Protein AF-A0A9E3KBK1-F1 (afdb_monomer)

Solvent-accessible surface area (backbone atoms only — not comparable to full-atom values): 5794 Å² total; per-residue (Å²): 117,67,64,67,69,58,60,54,53,60,60,51,52,49,56,61,53,72,74,44,59,82,89,45,50,69,57,52,52,52,52,49,51,50,45,49,47,50,54,47,62,51,45,44,60,51,52,39,50,54,44,10,59,74,52,78,64,39,54,68,62,20,58,55,53,55,57,70,51,47,63,56,51,52,52,52,50,52,53,46,68,74,38,44,69,59,55,52,57,48,45,58,55,50,39,54,76,68,69,51,90,126

pLDDT: mean 82.08, std 7.92, range [48.94, 93.06]

Secondary structure (DSSP, 8-state):
-HHHHHHSHHHHHHHHHHTS-GGGHHHHHHHHHHHIIIIIIIIHHHHHHHHHHHTTT-HHHHHHHGGGHHHHHHHHHHHHHHHHHHHHHHHHHHHHHTT---

Radius of gyration: 18.32 Å; Cα contacts (8 Å, |Δi|>4): 37; chains: 1; bounding box: 42×25×48 Å

Sequence (102 aa):
YSLVLTMWMPPLYAVLYDQVLPRMRGITSSIYLFAMTIIGLGIGPYAVGLVSDATHGDLATAILSVNWVAPAIVAMLVILALRVDRDQASLLDRTRAAGEKV

Structure (mmCIF, N/CA/C/O backbone):
data_AF-A0A9E3KBK1-F1
#
_entry.id   AF-A0A9E3KBK1-F1
#
loop_
_atom_site.group_PDB
_atom_site.id
_atom_site.type_symbol
_atom_site.label_atom_id
_atom_site.label_alt_id
_atom_site.label_comp_id
_atom_site.label_asym_id
_atom_site.label_entity_id
_atom_site.label_seq_id
_atom_site.pdbx_PDB_ins_code
_atom_site.Cartn_x
_atom_site.Cartn_y
_atom_site.Cartn_z
_atom_site.occupancy
_atom_site.B_iso_or_equiv
_atom_site.auth_seq_id
_atom_site.auth_comp_id
_atom_site.auth_asym_id
_atom_site.auth_atom_id
_atom_site.pdbx_PDB_model_num
ATOM 1 N N . TYR A 1 1 ? -2.873 14.293 -16.131 1.00 48.94 1 TYR A N 1
ATOM 2 C CA . TYR A 1 1 ? -1.945 13.475 -15.324 1.00 48.94 1 TYR A CA 1
ATOM 3 C C . TYR A 1 1 ? -2.060 13.774 -13.825 1.00 48.94 1 TYR A C 1
ATOM 5 O O . TYR A 1 1 ? -2.201 12.829 -13.063 1.00 48.94 1 TYR A O 1
ATOM 13 N N . SER A 1 2 ? -2.101 15.042 -13.380 1.00 63.91 2 SER A N 1
ATOM 14 C CA . SER A 1 2 ? -2.189 15.366 -11.938 1.00 63.91 2 SER A CA 1
ATOM 15 C C . SER A 1 2 ? -3.497 14.929 -11.265 1.00 63.91 2 SER A C 1
ATOM 17 O O . SER A 1 2 ? -3.444 14.366 -10.181 1.00 63.91 2 SER A O 1
ATOM 19 N N . LEU A 1 3 ? -4.655 15.102 -11.916 1.00 68.06 3 LEU A N 1
ATOM 20 C CA . LEU A 1 3 ? -5.951 14.780 -11.300 1.00 68.06 3 LEU A CA 1
ATOM 21 C C . LEU A 1 3 ? -6.058 13.315 -10.870 1.00 68.06 3 LEU A C 1
ATOM 23 O O . LEU A 1 3 ? -6.434 13.058 -9.737 1.00 68.06 3 LEU A O 1
ATOM 27 N N . VAL A 1 4 ? -5.657 12.366 -11.722 1.00 70.81 4 VAL A N 1
ATOM 28 C CA . VAL A 1 4 ? -5.717 10.927 -11.407 1.00 70.81 4 VAL A CA 1
ATOM 29 C C . VAL A 1 4 ? -4.830 10.584 -10.208 1.00 70.81 4 VAL A C 1
ATOM 31 O O . VAL A 1 4 ? -5.286 9.887 -9.308 1.00 70.81 4 VAL A O 1
ATOM 34 N N . LEU A 1 5 ? -3.607 11.129 -10.148 1.00 65.38 5 LEU A N 1
ATOM 35 C CA . LEU A 1 5 ? -2.661 10.921 -9.042 1.00 65.38 5 LEU A CA 1
ATOM 36 C C . LEU A 1 5 ? -3.090 11.594 -7.732 1.00 65.38 5 LEU A C 1
ATOM 38 O O . LEU A 1 5 ? -2.684 11.154 -6.661 1.00 65.38 5 LEU A O 1
ATOM 42 N N . THR A 1 6 ? -3.911 12.639 -7.789 1.00 75.00 6 THR A N 1
ATOM 43 C CA . THR A 1 6 ? -4.437 13.294 -6.585 1.00 75.00 6 THR A CA 1
ATOM 44 C C . THR A 1 6 ? -5.773 12.692 -6.139 1.00 75.00 6 THR A C 1
ATOM 46 O O . THR A 1 6 ? -6.056 12.689 -4.947 1.00 75.00 6 THR A O 1
ATOM 49 N N . MET A 1 7 ? -6.578 12.131 -7.051 1.00 82.38 7 MET A N 1
ATOM 50 C CA . MET A 1 7 ? -7.919 11.609 -6.738 1.00 82.38 7 MET A CA 1
ATOM 51 C C . MET A 1 7 ? -7.919 10.274 -5.996 1.00 82.38 7 MET A C 1
ATOM 53 O O . MET A 1 7 ? -8.867 9.995 -5.272 1.00 82.38 7 MET A O 1
ATOM 57 N N . TRP A 1 8 ? -6.895 9.437 -6.177 1.00 80.75 8 TRP A N 1
ATOM 58 C CA . TRP A 1 8 ? -6.858 8.106 -5.556 1.00 80.75 8 TRP A CA 1
ATOM 59 C C . TRP A 1 8 ? -6.377 8.127 -4.097 1.00 80.75 8 TRP A C 1
ATOM 61 O O . TRP A 1 8 ? -6.739 7.243 -3.323 1.00 80.75 8 TRP A O 1
ATOM 71 N N . MET A 1 9 ? -5.610 9.149 -3.698 1.00 81.88 9 MET A N 1
ATOM 72 C CA . MET A 1 9 ? -5.065 9.258 -2.340 1.00 81.88 9 MET A CA 1
ATOM 73 C C . MET A 1 9 ? -6.153 9.420 -1.257 1.00 81.88 9 MET A C 1
ATOM 75 O O . MET A 1 9 ? -6.087 8.703 -0.258 1.00 81.88 9 MET A O 1
ATOM 79 N N . PRO A 1 10 ? -7.168 10.303 -1.400 1.00 84.88 10 PRO A N 1
ATOM 80 C CA . PRO A 1 10 ? -8.181 10.487 -0.359 1.00 84.88 10 PRO A CA 1
ATOM 81 C C . PRO A 1 10 ? -9.041 9.240 -0.089 1.00 84.88 10 PRO A C 1
ATOM 83 O O . PRO A 1 10 ? -9.165 8.875 1.081 1.00 84.88 10 PRO A O 1
ATOM 86 N N . PRO A 1 11 ? -9.590 8.538 -1.106 1.00 85.75 11 PRO A N 1
ATOM 87 C CA . PRO A 1 11 ? -10.329 7.295 -0.882 1.00 85.75 11 PRO A CA 1
ATOM 88 C C . PRO A 1 11 ? -9.476 6.210 -0.221 1.00 85.75 11 PRO A C 1
ATOM 90 O O . PRO A 1 11 ? -9.959 5.506 0.662 1.00 85.75 11 PRO A O 1
ATOM 93 N N . LEU A 1 12 ? -8.197 6.105 -0.598 1.00 84.94 12 LEU A N 1
ATOM 94 C CA . LEU A 1 12 ? -7.283 5.130 -0.009 1.00 84.94 12 LEU A CA 1
ATOM 95 C C . LEU A 1 12 ? -7.088 5.367 1.491 1.00 84.94 12 LEU A C 1
ATOM 97 O O . LEU A 1 12 ? -7.206 4.431 2.280 1.00 84.94 12 LEU A O 1
ATOM 101 N N . TYR A 1 13 ? -6.847 6.615 1.901 1.00 86.81 13 TYR A N 1
ATOM 102 C CA . TYR A 1 13 ? -6.745 6.941 3.323 1.00 86.81 13 TYR A CA 1
ATOM 103 C C . TYR A 1 13 ? -8.060 6.723 4.070 1.00 86.81 13 TYR A C 1
ATOM 105 O O . TYR A 1 13 ? -8.028 6.261 5.209 1.00 86.81 13 TYR A O 1
ATOM 113 N N . ALA A 1 14 ? -9.201 7.028 3.446 1.00 87.50 14 ALA A N 1
ATOM 114 C CA . ALA A 1 14 ? -10.507 6.801 4.054 1.00 87.50 14 ALA A CA 1
ATOM 115 C C . ALA A 1 14 ? -10.713 5.314 4.381 1.00 87.50 14 ALA A C 1
ATOM 117 O O . ALA A 1 14 ? -10.963 4.987 5.536 1.00 87.50 14 ALA A O 1
ATOM 118 N N . VAL A 1 15 ? -10.502 4.418 3.411 1.00 86.81 15 VAL A N 1
ATOM 119 C CA . VAL A 1 15 ? -10.625 2.966 3.625 1.00 86.81 15 VAL A CA 1
ATOM 120 C C . VAL A 1 15 ? -9.609 2.474 4.657 1.00 86.81 15 VAL A C 1
ATOM 122 O O . VAL A 1 15 ? -9.973 1.740 5.569 1.00 86.81 15 VAL A O 1
ATOM 125 N N . LEU A 1 16 ? -8.349 2.915 4.575 1.00 87.81 16 LEU A N 1
ATOM 126 C CA . LEU A 1 16 ? -7.298 2.494 5.507 1.00 87.81 16 LEU A CA 1
ATOM 127 C C . LEU A 1 16 ? -7.650 2.811 6.970 1.00 87.81 16 LEU A C 1
ATOM 129 O O . LEU A 1 16 ? -7.408 1.989 7.852 1.00 87.81 16 LEU A O 1
ATOM 133 N N . TYR A 1 17 ? -8.205 3.999 7.231 1.00 87.69 17 TYR A N 1
ATOM 134 C CA . TYR A 1 17 ? -8.570 4.405 8.587 1.00 87.69 17 TYR A CA 1
ATOM 135 C C . TYR A 1 17 ? -9.927 3.875 9.045 1.00 87.69 17 TYR A C 1
ATOM 137 O O . TYR A 1 17 ? -10.103 3.695 10.246 1.00 87.69 17 TYR A O 1
ATOM 145 N N . ASP A 1 18 ? -10.854 3.612 8.126 1.00 86.50 18 ASP A N 1
ATOM 146 C CA . ASP A 1 18 ? -12.149 3.007 8.445 1.00 86.50 18 ASP A CA 1
ATOM 147 C C . ASP A 1 18 ? -11.995 1.558 8.932 1.00 86.50 18 ASP A C 1
ATOM 149 O O . ASP A 1 18 ? -12.747 1.112 9.788 1.00 86.50 18 ASP A O 1
ATOM 153 N N . GLN A 1 19 ? -10.957 0.846 8.468 1.00 83.25 19 GLN A N 1
ATOM 154 C CA . GLN A 1 19 ? -10.656 -0.536 8.868 1.00 83.25 19 GLN A CA 1
ATOM 155 C C . GLN A 1 19 ? -9.918 -0.682 10.217 1.00 83.25 19 GLN A C 1
ATOM 157 O O . GLN A 1 19 ? -9.560 -1.798 10.608 1.00 83.25 19 GLN A O 1
ATOM 162 N N . VAL A 1 20 ? -9.639 0.406 10.943 1.00 85.75 20 VAL A N 1
ATOM 163 C CA . VAL A 1 20 ? -8.855 0.353 12.1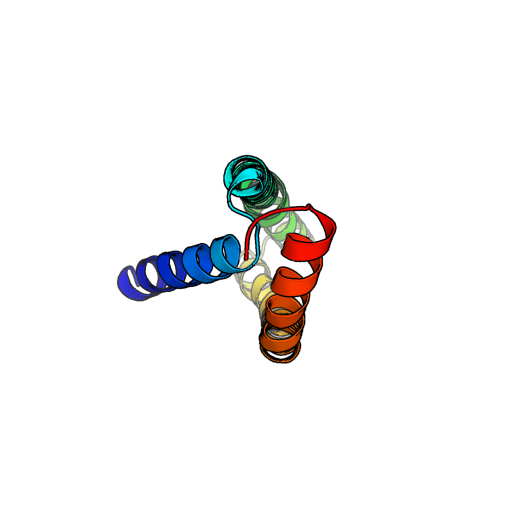90 1.00 85.75 20 VAL A CA 1
ATOM 164 C C . VAL A 1 20 ? -9.527 1.100 13.334 1.00 85.75 20 VAL A C 1
ATOM 166 O O . VAL A 1 20 ? -10.142 2.146 13.156 1.00 85.75 20 VAL A O 1
ATOM 169 N N . LEU A 1 21 ? -9.352 0.590 14.556 1.00 83.50 21 LEU A N 1
ATOM 170 C CA . LEU A 1 21 ? -9.869 1.257 15.751 1.00 83.50 21 LEU A CA 1
ATOM 171 C C . LEU A 1 21 ? -9.182 2.621 15.963 1.00 83.50 21 LEU A C 1
ATOM 173 O O . LEU A 1 21 ? -7.985 2.752 15.673 1.00 83.50 21 LEU A O 1
ATOM 177 N N . PR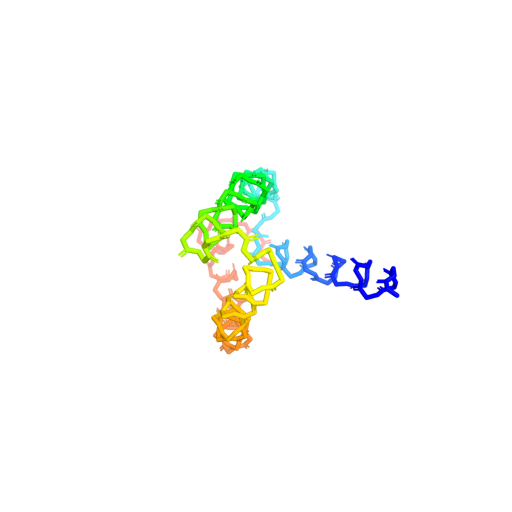O A 1 22 ? -9.870 3.622 16.552 1.00 82.69 22 PRO A N 1
ATOM 178 C CA . PRO A 1 22 ? -9.340 4.978 16.716 1.00 82.69 22 PRO A CA 1
ATOM 179 C C . PRO A 1 22 ? -7.957 5.048 17.380 1.00 82.69 22 PRO A C 1
ATOM 181 O O . PRO A 1 22 ? -7.100 5.815 16.939 1.00 82.69 22 PRO A O 1
ATOM 184 N N . ARG A 1 23 ? -7.689 4.197 18.382 1.00 83.75 23 ARG A N 1
ATOM 185 C CA . ARG A 1 23 ? -6.384 4.144 19.071 1.00 83.75 23 ARG A CA 1
ATOM 186 C C . ARG A 1 23 ? -5.231 3.607 18.214 1.00 83.75 23 ARG A C 1
ATOM 188 O O . ARG A 1 23 ? -4.074 3.851 18.532 1.00 83.75 23 ARG A O 1
ATOM 195 N N . MET A 1 24 ? -5.523 2.873 17.138 1.00 87.19 24 MET A N 1
ATOM 196 C CA . MET A 1 24 ? -4.519 2.245 16.266 1.00 87.19 24 MET A CA 1
ATOM 197 C C . MET A 1 24 ? -4.140 3.119 15.065 1.00 87.19 24 MET A C 1
ATOM 199 O O . MET A 1 24 ? -3.229 2.762 14.312 1.00 87.19 24 MET A O 1
ATOM 203 N N . ARG A 1 25 ? -4.794 4.273 14.876 1.00 89.31 25 ARG A N 1
ATOM 204 C CA . ARG A 1 25 ? -4.568 5.146 13.712 1.00 89.31 25 ARG A CA 1
ATOM 205 C C . ARG A 1 25 ? -3.114 5.618 13.596 1.00 89.31 25 ARG A C 1
ATOM 207 O O . ARG A 1 25 ? -2.593 5.654 12.487 1.00 89.31 25 ARG A O 1
ATOM 214 N N . GLY A 1 26 ? -2.439 5.895 14.717 1.00 88.94 26 GLY A N 1
ATOM 215 C CA . GLY A 1 26 ? -1.024 6.301 14.726 1.00 88.94 26 GLY A CA 1
ATOM 216 C C . GLY A 1 26 ? -0.047 5.187 14.323 1.00 88.94 26 GLY A C 1
ATOM 217 O O . GLY A 1 26 ? 0.927 5.431 13.614 1.00 88.94 26 GLY A O 1
ATOM 218 N N . ILE A 1 27 ? -0.324 3.942 14.718 1.00 91.19 27 ILE A N 1
ATOM 219 C CA . ILE A 1 27 ? 0.478 2.784 14.289 1.00 91.19 27 ILE A CA 1
ATOM 220 C C . ILE A 1 27 ? 0.218 2.498 12.806 1.00 91.19 27 ILE A C 1
ATOM 222 O O . ILE A 1 27 ? 1.151 2.254 12.046 1.00 91.19 27 ILE A O 1
ATOM 226 N N . THR A 1 28 ? -1.041 2.597 12.379 1.00 90.88 28 THR A N 1
ATOM 227 C CA . THR A 1 28 ? -1.459 2.357 10.990 1.00 90.88 28 THR A CA 1
ATOM 228 C C . THR A 1 28 ? -0.782 3.326 10.023 1.00 90.88 28 THR A C 1
ATOM 230 O O . THR A 1 28 ? -0.230 2.894 9.014 1.00 90.88 28 THR A O 1
ATOM 233 N N . SER A 1 29 ? -0.747 4.622 10.350 1.00 91.00 29 SER A N 1
ATOM 234 C CA . SER A 1 29 ? -0.054 5.620 9.529 1.00 91.00 29 SER A CA 1
ATOM 235 C C . SER A 1 29 ? 1.456 5.376 9.466 1.00 91.00 29 SER A C 1
ATOM 237 O O . SER A 1 29 ? 2.057 5.509 8.402 1.00 91.00 29 SER A O 1
ATOM 239 N N . SER A 1 30 ? 2.066 4.961 10.579 1.00 92.94 30 SER A N 1
ATOM 240 C CA . SER A 1 30 ? 3.498 4.653 10.650 1.00 92.94 30 SER A CA 1
ATOM 241 C C . SER A 1 30 ? 3.865 3.444 9.787 1.00 92.94 30 SER A C 1
ATOM 243 O O . SER A 1 30 ? 4.816 3.511 9.013 1.00 92.94 30 SER A O 1
ATOM 245 N N . ILE A 1 31 ? 3.083 2.361 9.866 1.00 92.44 31 ILE A N 1
ATOM 246 C CA . ILE A 1 31 ? 3.266 1.170 9.023 1.00 92.44 31 ILE A CA 1
ATOM 247 C C . ILE A 1 31 ? 3.061 1.524 7.549 1.00 92.44 31 ILE A C 1
ATOM 249 O O . ILE A 1 31 ? 3.843 1.094 6.705 1.00 92.44 31 ILE A O 1
ATOM 253 N N . TYR A 1 32 ? 2.047 2.334 7.237 1.00 90.50 32 TYR A N 1
ATOM 254 C CA . TYR A 1 32 ? 1.801 2.798 5.875 1.00 90.50 32 TYR A CA 1
ATOM 255 C C . TYR A 1 32 ? 2.990 3.588 5.316 1.00 90.50 32 TYR A C 1
ATOM 257 O O . TYR A 1 32 ? 3.481 3.274 4.233 1.00 90.50 32 TYR A O 1
ATOM 265 N N . LEU A 1 33 ? 3.501 4.568 6.067 1.00 91.69 33 LEU A N 1
ATOM 266 C CA . LEU A 1 33 ? 4.668 5.355 5.662 1.00 91.69 33 LEU A CA 1
ATOM 267 C C . LEU A 1 33 ? 5.909 4.477 5.499 1.00 91.69 33 LEU A C 1
ATOM 269 O O . LEU A 1 33 ? 6.622 4.596 4.504 1.00 91.69 33 LEU A O 1
ATOM 273 N N . PHE A 1 34 ? 6.147 3.567 6.441 1.00 93.06 34 PHE A N 1
ATOM 274 C CA . PHE A 1 34 ? 7.243 2.606 6.374 1.00 93.06 34 PHE A CA 1
ATOM 275 C C . PHE A 1 34 ? 7.164 1.744 5.107 1.00 93.06 34 PHE A C 1
ATOM 277 O O . PHE A 1 34 ? 8.132 1.652 4.355 1.00 93.06 34 PHE A O 1
ATOM 284 N N . ALA A 1 35 ? 5.999 1.164 4.820 1.00 90.75 35 ALA A N 1
ATOM 285 C CA . ALA A 1 35 ? 5.796 0.351 3.628 1.00 90.75 35 ALA A CA 1
ATOM 286 C C . ALA A 1 35 ? 5.986 1.177 2.347 1.00 90.75 35 ALA A C 1
ATOM 288 O O . ALA A 1 35 ? 6.687 0.754 1.429 1.00 90.75 35 ALA A O 1
ATOM 289 N N . MET A 1 36 ? 5.418 2.381 2.291 1.00 89.56 36 MET A N 1
ATOM 290 C CA . MET A 1 36 ? 5.490 3.238 1.108 1.00 89.56 36 MET A CA 1
ATOM 291 C C . MET A 1 36 ? 6.916 3.718 0.816 1.00 89.56 36 MET A C 1
ATOM 293 O O . MET A 1 36 ? 7.324 3.795 -0.342 1.00 89.56 36 MET A O 1
ATOM 297 N N . THR A 1 37 ? 7.693 3.998 1.859 1.00 91.12 37 THR A N 1
ATOM 298 C CA . THR A 1 37 ? 9.085 4.442 1.726 1.00 91.12 37 THR A CA 1
ATOM 299 C C . THR A 1 37 ? 10.026 3.294 1.384 1.00 91.12 37 THR A C 1
ATOM 301 O O . THR A 1 37 ? 10.759 3.389 0.405 1.00 91.12 37 THR A O 1
ATOM 304 N N . ILE A 1 38 ? 9.992 2.194 2.137 1.00 90.62 38 ILE A N 1
ATOM 305 C CA . ILE A 1 38 ? 10.940 1.091 1.942 1.00 90.62 38 ILE A CA 1
ATOM 306 C C . ILE A 1 38 ? 10.562 0.241 0.732 1.00 90.62 38 ILE A C 1
ATOM 308 O O . ILE A 1 38 ? 11.398 -0.003 -0.134 1.00 90.62 38 ILE A O 1
ATOM 312 N N . ILE A 1 39 ? 9.308 -0.202 0.648 1.00 87.50 39 ILE A N 1
ATOM 313 C CA . ILE A 1 39 ? 8.872 -1.102 -0.426 1.00 87.50 39 ILE A CA 1
ATOM 314 C C . ILE A 1 39 ? 8.603 -0.298 -1.697 1.00 87.50 39 ILE A C 1
ATOM 316 O O . ILE A 1 39 ? 9.071 -0.668 -2.768 1.00 87.50 39 ILE A O 1
ATOM 320 N N . GLY A 1 40 ? 7.887 0.822 -1.583 1.00 84.06 40 GLY A N 1
ATOM 321 C CA . GLY A 1 40 ? 7.558 1.659 -2.737 1.00 84.06 40 GLY A CA 1
ATOM 322 C C . GLY A 1 40 ? 8.790 2.348 -3.324 1.00 84.06 40 GLY A C 1
ATOM 323 O O . GLY A 1 40 ? 9.201 2.048 -4.444 1.00 84.06 40 GLY A O 1
ATOM 324 N N . LEU A 1 41 ? 9.382 3.273 -2.566 1.00 87.62 41 LEU A N 1
ATOM 325 C CA . LEU A 1 41 ? 10.508 4.083 -3.045 1.00 87.62 41 LEU A CA 1
ATOM 326 C C . LEU A 1 41 ? 11.858 3.360 -3.001 1.00 87.62 41 LEU A C 1
ATOM 328 O O . LEU A 1 41 ? 12.704 3.645 -3.842 1.00 87.62 41 LEU A O 1
ATOM 332 N N . GLY A 1 42 ? 12.083 2.466 -2.039 1.00 87.00 42 GLY A N 1
ATOM 333 C CA . GLY A 1 42 ? 13.354 1.751 -1.914 1.00 87.00 42 GLY A CA 1
ATOM 334 C C . GLY A 1 42 ? 13.500 0.636 -2.948 1.00 87.00 42 GLY A C 1
ATOM 335 O O . GLY A 1 42 ? 14.450 0.628 -3.727 1.00 87.00 42 GLY A O 1
ATOM 336 N N . ILE A 1 43 ? 12.547 -0.298 -2.980 1.00 86.94 43 ILE A N 1
ATOM 337 C CA . ILE A 1 43 ? 12.632 -1.481 -3.853 1.00 86.94 43 ILE A CA 1
ATOM 338 C C . ILE A 1 43 ? 12.240 -1.153 -5.301 1.00 86.94 43 ILE A C 1
ATOM 340 O O . ILE A 1 43 ? 12.833 -1.709 -6.223 1.00 86.94 43 ILE A O 1
ATOM 344 N N . GLY A 1 44 ? 11.289 -0.241 -5.525 1.00 83.94 44 GLY A N 1
ATOM 345 C CA . GLY A 1 44 ? 10.754 0.060 -6.858 1.00 83.94 44 GLY A CA 1
ATOM 346 C C . GLY A 1 44 ? 11.820 0.446 -7.897 1.00 83.94 44 GLY A C 1
ATOM 347 O O . GLY A 1 44 ? 12.002 -0.287 -8.870 1.00 83.94 44 GLY A O 1
ATOM 348 N N . PRO A 1 45 ? 12.564 1.552 -7.710 1.00 84.94 45 PRO A N 1
ATOM 349 C CA . PRO A 1 45 ? 13.599 1.986 -8.651 1.00 84.94 45 PRO A CA 1
ATOM 350 C C . PRO A 1 45 ? 14.749 0.985 -8.775 1.00 84.94 45 PRO A C 1
ATOM 352 O O . PRO A 1 45 ? 15.289 0.806 -9.863 1.00 84.94 45 PRO A O 1
ATOM 355 N N . TYR A 1 46 ? 15.098 0.308 -7.677 1.00 85.81 46 TYR A N 1
ATOM 356 C CA . TYR A 1 46 ? 16.143 -0.711 -7.675 1.00 85.81 46 TYR A CA 1
ATOM 357 C C . TYR A 1 46 ? 15.782 -1.897 -8.577 1.00 85.81 46 TYR A C 1
ATOM 359 O O . TYR A 1 46 ? 16.593 -2.312 -9.402 1.00 85.81 46 TYR A O 1
ATOM 367 N N . ALA A 1 47 ? 14.548 -2.400 -8.480 1.00 83.50 47 ALA A N 1
ATOM 368 C CA . ALA A 1 47 ? 14.067 -3.478 -9.337 1.00 83.50 47 ALA A CA 1
ATOM 369 C C . ALA A 1 47 ? 14.050 -3.067 -10.819 1.00 83.50 47 ALA A C 1
ATOM 371 O O . ALA A 1 47 ? 14.471 -3.845 -11.672 1.00 83.50 47 ALA A O 1
ATOM 372 N N . VAL A 1 48 ? 13.630 -1.834 -11.131 1.00 83.62 48 VAL A N 1
ATOM 373 C CA . VAL A 1 48 ? 13.659 -1.306 -12.509 1.00 83.62 48 VAL A CA 1
ATOM 374 C C . VAL A 1 48 ? 15.089 -1.207 -13.040 1.00 83.62 48 VAL A C 1
ATOM 376 O O . VAL A 1 48 ? 15.339 -1.604 -14.176 1.00 83.62 48 VAL A O 1
ATOM 379 N N . GLY A 1 49 ? 16.028 -0.727 -12.219 1.00 83.62 49 GLY A N 1
ATOM 380 C CA . GLY A 1 49 ? 17.449 -0.676 -12.567 1.00 83.62 49 GLY A CA 1
ATOM 381 C C . GLY A 1 49 ? 18.016 -2.061 -12.873 1.00 83.62 49 GLY A C 1
ATOM 382 O O . GLY A 1 49 ? 18.611 -2.258 -13.927 1.00 83.62 49 GLY A O 1
ATOM 383 N N . LEU A 1 50 ? 17.727 -3.050 -12.022 1.00 85.69 50 LEU A N 1
ATOM 384 C CA . LEU A 1 50 ? 18.166 -4.433 -12.223 1.00 85.69 50 LEU A CA 1
ATOM 385 C C . LEU A 1 50 ? 17.634 -5.031 -13.539 1.00 85.69 50 LEU A C 1
ATOM 387 O O . LEU A 1 50 ? 18.368 -5.702 -14.263 1.00 85.69 50 LEU A O 1
ATOM 391 N N . VAL A 1 51 ? 16.362 -4.780 -13.871 1.00 83.56 51 VAL A N 1
ATOM 392 C CA . VAL A 1 51 ? 15.771 -5.244 -15.137 1.00 83.56 51 VAL A CA 1
ATOM 393 C C . VAL A 1 51 ? 16.377 -4.509 -16.338 1.00 83.56 51 VAL A C 1
ATOM 395 O O . VAL A 1 51 ? 16.599 -5.126 -17.380 1.00 83.56 51 VAL A O 1
ATOM 398 N N . SER A 1 52 ? 16.696 -3.219 -16.202 1.00 84.19 52 SER A N 1
ATOM 399 C CA . SER A 1 52 ? 17.400 -2.445 -17.235 1.00 84.19 52 SER A CA 1
ATOM 400 C C . SER A 1 52 ? 18.785 -3.016 -17.525 1.00 84.19 52 SER A C 1
ATOM 402 O O . SER A 1 52 ? 19.132 -3.226 -18.689 1.00 84.19 52 SER A O 1
ATOM 404 N N . ASP A 1 53 ? 19.547 -3.343 -16.482 1.00 84.06 53 ASP A N 1
ATOM 405 C CA . ASP A 1 53 ? 20.876 -3.942 -16.617 1.00 84.06 53 ASP A CA 1
ATOM 406 C C . ASP A 1 53 ? 20.800 -5.332 -17.270 1.00 84.06 53 ASP A C 1
ATOM 408 O O . ASP A 1 53 ? 21.586 -5.649 -18.164 1.00 84.06 53 ASP A O 1
ATOM 412 N N . ALA A 1 54 ? 19.796 -6.138 -16.907 1.00 82.50 54 ALA A N 1
ATOM 413 C CA . ALA A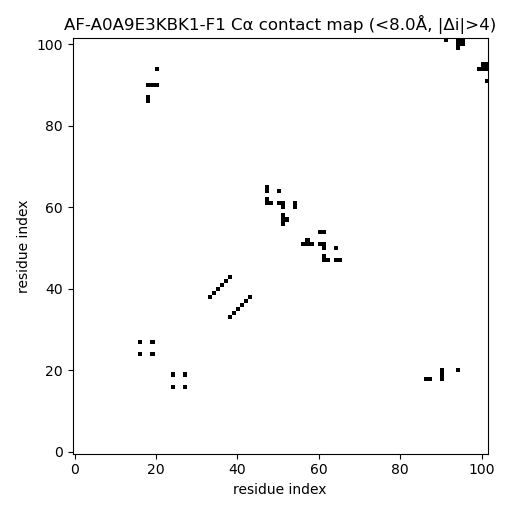 1 54 ? 19.546 -7.442 -17.526 1.00 82.50 54 ALA A CA 1
ATOM 414 C C . ALA A 1 54 ? 19.123 -7.346 -19.007 1.00 82.50 54 ALA A C 1
ATOM 416 O O . ALA A 1 54 ? 19.352 -8.276 -19.782 1.00 82.50 54 ALA A O 1
ATOM 417 N N . THR A 1 55 ? 18.545 -6.215 -19.423 1.00 80.94 55 THR A N 1
ATOM 418 C CA . THR A 1 55 ? 18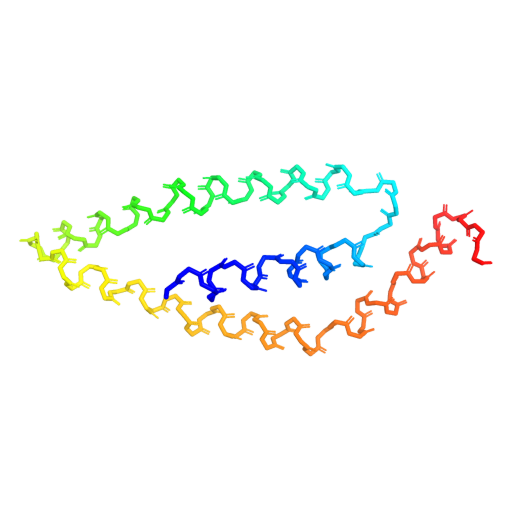.096 -5.965 -20.805 1.00 80.94 55 THR A CA 1
ATOM 419 C C . THR A 1 55 ? 19.153 -5.205 -21.622 1.00 80.94 55 THR A C 1
ATOM 421 O O . THR A 1 55 ? 18.829 -4.522 -22.587 1.00 80.94 55 THR A O 1
ATOM 424 N N . HIS A 1 56 ? 20.437 -5.317 -21.258 1.00 79.12 56 HIS A N 1
ATOM 425 C CA . HIS A 1 56 ? 21.560 -4.671 -21.956 1.00 79.12 56 HIS A CA 1
ATOM 426 C C . HIS A 1 56 ? 21.450 -3.132 -22.030 1.00 79.12 56 HIS A C 1
ATOM 428 O O . HIS A 1 56 ? 21.932 -2.515 -22.979 1.00 79.12 56 HIS A O 1
ATOM 434 N N . GLY A 1 57 ? 20.820 -2.503 -21.032 1.00 71.75 57 GLY A N 1
ATOM 435 C CA . GLY A 1 57 ? 20.663 -1.048 -20.960 1.00 71.75 57 GLY A CA 1
ATOM 436 C C . GLY A 1 57 ? 19.430 -0.492 -21.680 1.00 71.75 57 GLY A C 1
ATOM 437 O O . GLY A 1 57 ? 19.302 0.729 -21.792 1.00 71.75 57 GLY A O 1
ATOM 438 N N . ASP A 1 58 ? 18.509 -1.341 -22.149 1.00 79.50 58 ASP A N 1
ATOM 439 C CA . ASP A 1 58 ? 17.226 -0.888 -22.695 1.00 79.50 58 ASP A CA 1
ATOM 440 C C . ASP A 1 58 ? 16.243 -0.481 -21.582 1.00 79.50 58 ASP A C 1
ATOM 442 O O . ASP A 1 58 ? 15.418 -1.258 -21.087 1.00 79.50 58 ASP A O 1
ATOM 446 N N . LEU A 1 59 ? 16.327 0.796 -21.210 1.00 75.44 59 LEU A N 1
ATOM 447 C CA . LEU A 1 59 ? 15.481 1.411 -20.194 1.00 75.44 59 LEU A CA 1
ATOM 448 C C . LEU A 1 59 ? 13.992 1.414 -20.580 1.00 75.44 59 LEU A C 1
ATOM 450 O O . LEU A 1 59 ? 13.134 1.348 -19.700 1.00 75.44 59 LEU A O 1
ATOM 454 N N . ALA A 1 60 ? 13.659 1.479 -21.874 1.00 79.12 60 ALA A N 1
ATOM 455 C CA . ALA A 1 60 ? 12.265 1.510 -22.312 1.00 79.12 60 ALA A CA 1
ATOM 456 C C . ALA A 1 60 ? 11.573 0.177 -21.998 1.00 79.12 60 ALA A C 1
ATOM 458 O O . ALA A 1 60 ? 10.488 0.159 -21.409 1.00 79.12 60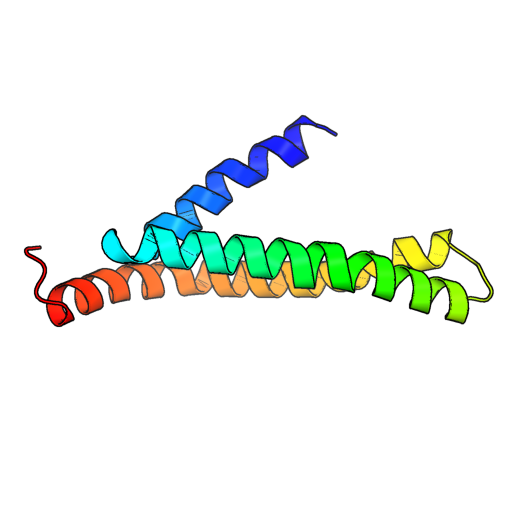 ALA A O 1
ATOM 459 N N . THR A 1 61 ? 12.240 -0.935 -22.304 1.00 79.38 61 THR A N 1
ATOM 460 C CA . THR A 1 61 ? 11.754 -2.278 -21.966 1.00 79.38 61 THR A CA 1
ATOM 461 C C . THR A 1 61 ? 11.707 -2.495 -20.451 1.00 79.38 61 THR A C 1
ATOM 463 O O . THR A 1 61 ? 10.732 -3.051 -19.937 1.00 79.38 61 THR A O 1
ATOM 466 N N . ALA A 1 62 ? 12.684 -1.975 -19.702 1.00 77.25 62 ALA A N 1
ATOM 467 C CA . ALA A 1 62 ? 12.685 -2.054 -18.242 1.00 77.25 62 ALA A CA 1
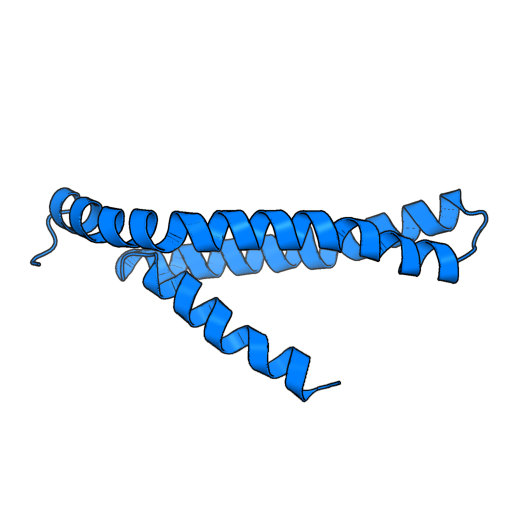ATOM 468 C C . ALA A 1 62 ? 11.518 -1.291 -17.597 1.00 77.25 62 ALA A C 1
ATOM 470 O O . ALA A 1 62 ? 10.855 -1.819 -16.705 1.00 77.25 62 ALA A O 1
ATOM 471 N N . ILE A 1 63 ? 11.196 -0.088 -18.078 1.00 79.31 63 ILE A N 1
ATOM 472 C CA . ILE A 1 63 ? 10.033 0.674 -17.601 1.00 79.31 63 ILE A CA 1
ATOM 473 C C . ILE A 1 63 ? 8.733 -0.061 -17.945 1.00 79.31 63 ILE A C 1
ATOM 475 O O . ILE A 1 63 ? 7.838 -0.159 -17.105 1.00 79.31 63 ILE A O 1
ATOM 479 N N . LEU A 1 64 ? 8.624 -0.622 -19.153 1.00 81.31 64 LEU A N 1
ATOM 480 C CA . LEU A 1 64 ? 7.444 -1.392 -19.549 1.00 81.31 64 LEU A CA 1
ATOM 481 C C . LEU A 1 64 ? 7.261 -2.648 -18.691 1.00 81.31 64 LEU A C 1
ATOM 483 O O . LEU A 1 64 ? 6.118 -2.992 -18.380 1.00 81.31 64 LEU A O 1
ATOM 487 N N . SER A 1 65 ? 8.354 -3.277 -18.248 1.00 79.62 65 SER A N 1
ATOM 488 C CA . SER A 1 65 ? 8.313 -4.459 -17.382 1.00 79.62 65 SER A CA 1
ATOM 489 C C . SER A 1 65 ? 7.596 -4.209 -16.049 1.00 79.62 65 SER A C 1
ATOM 491 O O . SER A 1 65 ? 6.963 -5.120 -15.522 1.00 79.62 65 SER A O 1
ATOM 493 N N . VAL A 1 66 ? 7.575 -2.965 -15.551 1.00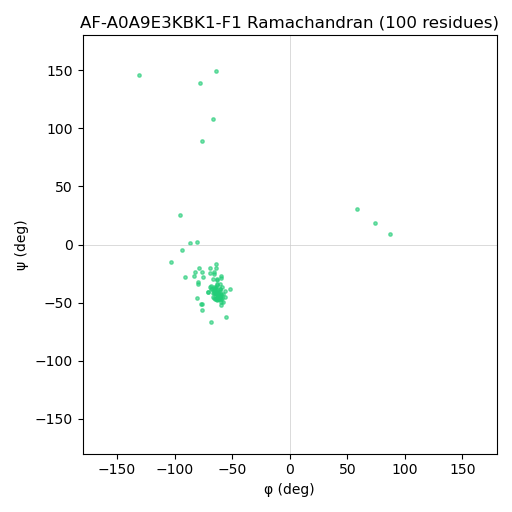 80.81 66 VAL A N 1
ATOM 494 C CA . VAL A 1 66 ? 6.841 -2.585 -14.328 1.00 80.81 66 VAL A CA 1
ATOM 495 C C . VAL A 1 66 ? 5.344 -2.870 -14.454 1.00 80.81 66 VAL A C 1
ATOM 497 O O . VAL A 1 66 ? 4.690 -3.192 -13.462 1.00 80.81 66 VAL A O 1
ATOM 500 N N . ASN A 1 67 ? 4.789 -2.832 -15.669 1.00 83.12 67 ASN A N 1
ATOM 501 C CA . ASN A 1 67 ? 3.376 -3.141 -15.892 1.00 83.12 67 ASN A CA 1
ATOM 502 C C . ASN A 1 67 ? 3.020 -4.598 -15.561 1.00 83.12 67 ASN A C 1
ATOM 504 O O . ASN A 1 67 ? 1.850 -4.879 -15.319 1.00 83.12 67 ASN A O 1
ATOM 508 N N . TRP A 1 68 ? 3.991 -5.513 -15.454 1.00 83.81 68 TRP A N 1
ATOM 509 C CA . TRP A 1 68 ? 3.745 -6.868 -14.942 1.00 83.81 68 TRP A CA 1
ATOM 510 C C . TRP A 1 68 ? 3.292 -6.895 -13.481 1.00 83.81 68 TRP A C 1
ATOM 512 O O . TRP A 1 68 ? 2.663 -7.860 -13.050 1.00 83.81 68 TRP A O 1
ATOM 522 N N . VAL A 1 69 ? 3.553 -5.831 -12.721 1.00 81.50 69 VAL A N 1
ATOM 523 C CA . VAL A 1 69 ? 3.045 -5.680 -11.353 1.00 81.50 69 VAL A CA 1
ATOM 524 C C . VAL A 1 69 ? 1.559 -5.293 -11.358 1.00 81.50 69 VAL A C 1
ATOM 526 O O . VAL A 1 69 ? 0.841 -5.589 -10.403 1.00 81.50 69 VAL A O 1
ATOM 529 N N . ALA A 1 70 ? 1.048 -4.693 -12.441 1.00 84.38 70 ALA A N 1
ATOM 530 C CA . ALA A 1 70 ? -0.337 -4.229 -12.514 1.00 84.38 70 ALA A CA 1
ATOM 531 C C . ALA A 1 70 ? -1.377 -5.361 -12.351 1.00 84.38 70 ALA A C 1
ATOM 533 O O . ALA A 1 70 ? -2.280 -5.185 -11.533 1.00 84.38 70 ALA A O 1
ATOM 534 N N . PRO A 1 71 ? -1.262 -6.539 -13.003 1.00 87.88 71 PRO A N 1
ATOM 535 C CA . PRO A 1 71 ? -2.149 -7.675 -12.744 1.00 87.88 71 PRO A CA 1
ATOM 536 C C . PRO A 1 71 ? -2.166 -8.115 -11.277 1.00 87.88 71 PRO A C 1
ATOM 538 O O . PRO A 1 71 ? -3.231 -8.409 -10.738 1.00 87.88 71 PRO A O 1
ATOM 541 N N . ALA A 1 72 ? -1.006 -8.120 -10.610 1.00 87.06 72 ALA A N 1
ATOM 542 C CA . ALA A 1 72 ? -0.914 -8.471 -9.196 1.00 87.06 72 ALA A CA 1
ATOM 543 C C . ALA A 1 72 ? -1.627 -7.435 -8.311 1.00 87.06 72 ALA A C 1
ATOM 545 O O . ALA A 1 72 ? -2.362 -7.808 -7.397 1.00 87.06 72 ALA A O 1
ATOM 546 N N . ILE A 1 73 ? -1.474 -6.140 -8.615 1.00 84.62 73 ILE A N 1
ATOM 547 C CA . ILE A 1 73 ? -2.198 -5.057 -7.933 1.00 84.62 73 ILE A CA 1
ATOM 548 C C . ILE A 1 73 ? -3.707 -5.206 -8.141 1.00 84.62 73 ILE A C 1
ATOM 550 O O . ILE A 1 73 ? -4.460 -5.143 -7.173 1.00 84.62 73 ILE A O 1
ATOM 554 N N . VAL A 1 74 ? -4.156 -5.454 -9.373 1.00 88.31 74 VAL A N 1
ATOM 555 C CA . VAL A 1 74 ? -5.579 -5.657 -9.679 1.00 88.31 74 VAL A CA 1
ATOM 556 C C . VAL A 1 74 ? -6.129 -6.868 -8.927 1.00 88.31 74 VAL A C 1
ATOM 558 O O . VAL A 1 74 ? -7.185 -6.763 -8.311 1.00 88.31 74 VAL A O 1
ATOM 561 N N . ALA A 1 75 ? -5.406 -7.989 -8.895 1.00 90.50 75 ALA A N 1
ATOM 562 C CA . ALA A 1 75 ? -5.812 -9.167 -8.133 1.00 90.50 75 ALA A CA 1
ATOM 563 C C . ALA A 1 75 ? -5.934 -8.865 -6.629 1.00 90.50 75 ALA A C 1
ATOM 565 O O . ALA A 1 75 ? -6.930 -9.236 -6.011 1.00 90.50 75 ALA A O 1
ATOM 566 N N . MET A 1 76 ? -4.970 -8.143 -6.045 1.00 86.19 76 MET A N 1
ATOM 567 C CA . MET A 1 76 ? -5.043 -7.709 -4.645 1.00 86.19 76 MET A CA 1
ATOM 568 C C . MET A 1 76 ? -6.232 -6.780 -4.388 1.00 86.19 76 MET A C 1
ATOM 570 O O . MET A 1 76 ? -6.922 -6.952 -3.387 1.00 86.19 76 MET A O 1
ATOM 574 N N . LEU A 1 77 ? -6.506 -5.834 -5.290 1.00 86.19 77 LEU A N 1
ATOM 575 C CA . LEU A 1 77 ? -7.652 -4.930 -5.180 1.00 86.19 77 LEU A CA 1
ATOM 576 C C . LEU A 1 77 ? -8.982 -5.679 -5.277 1.00 86.19 77 LEU A C 1
ATOM 578 O O . LEU A 1 77 ? -9.891 -5.385 -4.510 1.00 86.19 77 LEU A O 1
ATOM 582 N N . VAL A 1 78 ? -9.092 -6.669 -6.166 1.00 89.75 78 VAL A N 1
ATOM 583 C CA . VAL A 1 78 ? -10.280 -7.530 -6.257 1.00 89.75 78 VAL A CA 1
ATOM 584 C C . VAL A 1 78 ? -10.452 -8.329 -4.968 1.00 89.75 78 VAL A C 1
ATOM 586 O O . VAL A 1 78 ? -11.543 -8.359 -4.411 1.00 89.75 78 VAL A O 1
ATOM 589 N N . ILE A 1 79 ? -9.380 -8.927 -4.443 1.00 89.12 79 ILE A N 1
ATOM 590 C CA . ILE A 1 79 ? -9.427 -9.654 -3.167 1.00 89.12 79 ILE A CA 1
ATOM 591 C C . ILE A 1 79 ? -9.861 -8.731 -2.024 1.00 89.12 79 ILE A C 1
ATOM 593 O O . ILE A 1 79 ? -10.681 -9.135 -1.203 1.00 89.12 79 ILE A O 1
ATOM 597 N N . LEU A 1 80 ? -9.331 -7.507 -1.973 1.00 86.38 80 LEU A N 1
ATOM 598 C CA . LEU A 1 80 ? -9.702 -6.504 -0.978 1.00 86.38 80 LEU A CA 1
ATOM 599 C C . LEU A 1 80 ? -11.177 -6.118 -1.116 1.00 86.38 80 LEU A C 1
ATOM 601 O O . LEU A 1 80 ? -11.902 -6.147 -0.130 1.00 86.38 80 LEU A O 1
ATOM 605 N N . ALA A 1 81 ? -11.638 -5.831 -2.334 1.00 85.00 81 ALA A N 1
ATOM 606 C CA . ALA A 1 81 ? -13.029 -5.482 -2.609 1.00 85.00 81 ALA A CA 1
ATOM 607 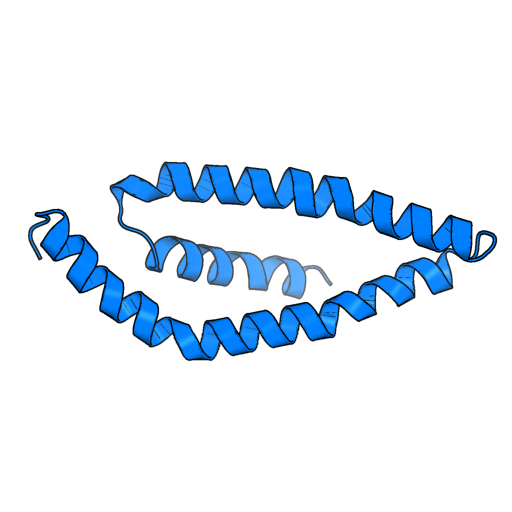C C . ALA A 1 81 ? -13.999 -6.607 -2.218 1.00 85.00 81 ALA A C 1
ATOM 609 O O . ALA A 1 81 ? -15.091 -6.336 -1.738 1.00 85.00 81 ALA A O 1
ATOM 610 N N . LEU A 1 82 ? -13.592 -7.870 -2.367 1.00 87.50 82 LEU A N 1
ATOM 611 C CA . LEU A 1 82 ? -14.391 -9.025 -1.950 1.00 87.50 82 LEU A CA 1
ATOM 612 C C . LEU A 1 82 ? -14.335 -9.295 -0.437 1.00 87.50 82 LEU A C 1
ATOM 614 O O . LEU A 1 82 ? -15.189 -10.011 0.083 1.00 87.50 82 LEU A O 1
ATOM 618 N N . ARG A 1 83 ? -13.325 -8.782 0.275 1.00 84.81 83 ARG A N 1
ATOM 619 C CA . ARG A 1 83 ? -13.144 -8.997 1.722 1.00 84.81 83 ARG A CA 1
ATOM 620 C C . ARG A 1 83 ? -13.548 -7.813 2.590 1.00 84.81 83 ARG A C 1
ATOM 622 O O . ARG A 1 83 ? -13.744 -8.019 3.784 1.00 84.81 83 ARG A O 1
ATOM 629 N N . VAL A 1 84 ? -13.719 -6.627 2.013 1.00 81.88 84 VAL A N 1
ATOM 630 C CA . VAL A 1 84 ? -13.946 -5.386 2.765 1.00 81.88 84 VAL A CA 1
ATOM 631 C C . VAL A 1 84 ? -15.153 -5.469 3.702 1.00 81.88 84 VAL A C 1
ATOM 633 O O . VAL A 1 84 ? -15.016 -5.147 4.876 1.00 81.88 84 VAL A O 1
ATOM 636 N N . ASP A 1 85 ? -16.286 -6.009 3.246 1.00 80.12 85 ASP A N 1
ATOM 637 C CA . ASP A 1 85 ? -17.497 -6.126 4.073 1.00 80.12 85 ASP A CA 1
ATOM 638 C C . ASP A 1 85 ? -17.279 -7.052 5.277 1.00 80.12 85 ASP A C 1
ATOM 640 O O . ASP A 1 85 ? -17.768 -6.813 6.383 1.00 80.12 85 ASP A O 1
ATOM 644 N N . ARG A 1 86 ? -16.501 -8.122 5.076 1.00 80.44 86 ARG A N 1
ATOM 645 C CA . ARG A 1 86 ? -16.152 -9.066 6.139 1.00 80.44 86 ARG A CA 1
ATOM 646 C C . ARG A 1 86 ? -15.189 -8.432 7.142 1.00 80.44 86 ARG A C 1
ATOM 648 O O . ARG A 1 86 ? -15.346 -8.645 8.345 1.00 80.44 86 ARG A O 1
ATOM 655 N N . ASP A 1 87 ? -14.210 -7.673 6.664 1.00 81.56 87 ASP A N 1
ATOM 656 C CA . ASP A 1 87 ? -13.240 -6.995 7.521 1.00 81.56 87 ASP A CA 1
ATOM 657 C C . ASP A 1 87 ? -13.922 -5.881 8.337 1.00 81.56 87 ASP A C 1
ATOM 659 O O . ASP A 1 87 ? -13.699 -5.793 9.549 1.00 81.56 87 ASP A O 1
ATOM 663 N N . GLN A 1 88 ? -14.871 -5.149 7.742 1.00 80.00 88 GLN A N 1
ATOM 664 C CA . GLN A 1 88 ? -15.739 -4.199 8.445 1.00 80.00 88 GLN A CA 1
ATOM 665 C C . GLN A 1 88 ? -16.625 -4.871 9.497 1.00 80.00 88 GLN A C 1
ATOM 667 O O . GLN A 1 88 ? -16.713 -4.386 10.624 1.00 80.00 88 GLN A O 1
ATOM 672 N N . ALA A 1 89 ? -17.250 -6.011 9.191 1.00 79.88 89 ALA A N 1
ATOM 673 C CA . ALA A 1 89 ? -18.032 -6.747 10.188 1.00 79.88 89 ALA A CA 1
ATOM 674 C C . ALA A 1 89 ? -17.157 -7.192 11.376 1.00 79.88 89 ALA A C 1
ATOM 676 O O . ALA A 1 89 ? -17.568 -7.090 12.534 1.00 79.88 89 ALA A O 1
ATOM 677 N N . SER A 1 90 ? -15.913 -7.600 11.099 1.00 79.44 90 SER A N 1
ATOM 678 C CA . SER A 1 90 ? -14.952 -8.001 12.131 1.00 79.44 90 SER A CA 1
ATOM 679 C C . SER A 1 90 ? -14.533 -6.852 13.053 1.00 79.44 90 SER A C 1
ATOM 681 O O . SER A 1 90 ? -14.122 -7.099 14.188 1.00 79.44 90 SER A O 1
ATOM 683 N N . LEU A 1 91 ? -14.647 -5.593 12.612 1.00 76.75 91 LEU A N 1
ATOM 684 C CA . LEU A 1 91 ? -14.337 -4.446 13.462 1.00 76.75 91 LEU A CA 1
ATOM 685 C C . LEU A 1 91 ? -15.280 -4.347 14.650 1.00 76.75 91 LEU A C 1
ATOM 687 O O . LEU A 1 91 ? -14.797 -4.125 15.753 1.00 76.75 91 LEU A O 1
ATOM 691 N N . LEU A 1 92 ? -16.585 -4.563 14.465 1.00 74.31 92 LEU A 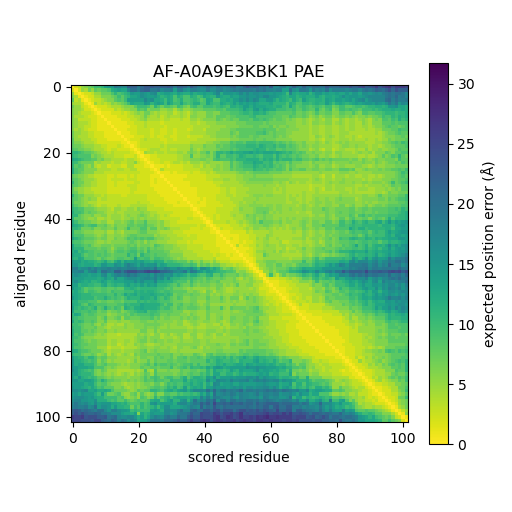N 1
ATOM 692 C CA . LEU A 1 92 ? -17.548 -4.537 15.572 1.00 74.31 92 LEU A CA 1
ATOM 693 C C . LEU A 1 92 ? -17.211 -5.597 16.626 1.00 74.31 92 LEU A C 1
ATOM 695 O O . LEU A 1 92 ? -17.257 -5.319 17.826 1.00 74.31 92 LEU A O 1
ATOM 699 N N . ASP A 1 93 ? -16.803 -6.786 16.183 1.00 75.38 93 ASP A N 1
ATOM 700 C CA . ASP A 1 93 ? -16.377 -7.863 17.075 1.00 75.38 93 ASP A CA 1
ATOM 701 C C . ASP A 1 93 ? -15.054 -7.532 17.781 1.00 75.38 93 ASP A C 1
ATOM 703 O O . ASP A 1 93 ? -14.918 -7.782 18.979 1.00 75.38 93 ASP A O 1
ATOM 707 N N . ARG A 1 94 ? -14.101 -6.890 17.089 1.00 76.12 94 ARG A N 1
ATOM 708 C CA . ARG A 1 94 ? -12.844 -6.405 17.688 1.00 76.12 94 ARG A CA 1
ATOM 709 C C . ARG A 1 94 ? -13.084 -5.288 18.703 1.00 76.12 94 ARG A C 1
ATOM 711 O O . ARG A 1 94 ? -12.457 -5.303 19.756 1.00 76.12 94 ARG A O 1
ATOM 718 N N . THR A 1 95 ? -13.996 -4.360 18.425 1.00 72.62 95 THR A N 1
ATOM 719 C CA . THR A 1 95 ? -14.399 -3.276 19.334 1.00 72.62 95 THR A CA 1
ATOM 720 C C . THR A 1 95 ? -15.032 -3.842 20.605 1.00 72.62 95 THR A C 1
ATOM 722 O O . THR A 1 95 ? -14.636 -3.464 21.709 1.00 72.62 95 THR A O 1
ATOM 725 N N . ARG A 1 96 ? -15.934 -4.827 20.465 1.00 69.25 96 ARG A N 1
ATOM 726 C CA . ARG A 1 96 ? -16.534 -5.558 21.596 1.00 69.25 96 ARG A CA 1
ATOM 727 C C . ARG A 1 96 ? -15.491 -6.323 22.408 1.00 69.25 96 ARG A C 1
ATOM 729 O O . ARG A 1 96 ? -15.470 -6.203 23.629 1.00 69.25 96 ARG A O 1
ATOM 736 N N . ALA A 1 97 ? -14.601 -7.065 21.746 1.00 76.06 97 ALA A N 1
ATOM 737 C CA . ALA A 1 97 ? -13.520 -7.802 22.404 1.00 76.06 97 ALA A CA 1
ATOM 738 C C . ALA A 1 97 ? -12.532 -6.875 23.132 1.00 76.06 97 ALA A C 1
ATOM 740 O O . ALA A 1 97 ? -11.947 -7.257 24.143 1.00 76.06 97 ALA A O 1
ATOM 741 N N . ALA A 1 98 ? -12.364 -5.646 22.640 1.00 72.19 98 ALA A N 1
ATOM 742 C CA . ALA A 1 98 ? -11.492 -4.644 23.234 1.00 72.19 98 ALA A CA 1
ATOM 743 C C . ALA A 1 98 ? -12.164 -3.806 24.342 1.00 72.19 98 ALA A C 1
ATOM 745 O O . ALA A 1 98 ? -11.505 -2.922 24.898 1.00 72.19 98 ALA A O 1
ATOM 746 N N . GLY A 1 99 ? -13.437 -4.081 24.666 1.00 69.75 99 GLY A N 1
ATOM 747 C CA . GLY A 1 99 ? -14.183 -3.448 25.758 1.00 69.75 99 GLY A CA 1
ATOM 748 C C . GLY A 1 99 ? -14.619 -2.003 25.490 1.00 69.75 99 GLY A C 1
ATOM 749 O O . GLY A 1 99 ? -14.909 -1.271 26.436 1.00 69.75 99 GLY A O 1
ATOM 750 N N . GLU A 1 100 ? -14.639 -1.566 24.229 1.00 67.00 100 GLU A N 1
ATOM 751 C CA . GLU A 1 100 ? -15.099 -0.225 23.858 1.00 67.00 100 GLU A CA 1
ATOM 752 C C . GLU A 1 100 ? -16.640 -0.170 23.864 1.00 67.00 100 GLU A C 1
ATOM 754 O O . GLU A 1 100 ? -17.309 -1.119 23.450 1.00 67.00 100 GLU A O 1
ATOM 759 N N . LYS A 1 101 ? -17.216 0.928 24.382 1.00 57.56 101 LYS A N 1
ATOM 760 C CA . LYS A 1 101 ? -18.674 1.137 24.389 1.00 57.56 101 LYS A CA 1
ATOM 761 C C . LYS A 1 101 ? -19.149 1.299 22.944 1.00 57.56 101 LYS A C 1
ATOM 763 O O . LYS A 1 101 ? -18.854 2.323 22.332 1.00 57.56 101 LYS A O 1
ATOM 768 N N . VAL A 1 102 ? -19.835 0.280 22.432 1.00 57.56 102 VAL A N 1
ATOM 769 C CA . VAL A 1 102 ? -20.548 0.309 21.145 1.00 57.56 102 VAL A CA 1
ATOM 770 C C . VAL A 1 102 ? -21.841 1.097 21.292 1.00 57.56 102 VAL A C 1
ATOM 772 O O . VAL A 1 102 ? -22.514 0.898 22.331 1.00 57.56 102 VAL A O 1
#

Mean predicted aligned error: 7.96 Å

Foldseek 3Di:
DVCVVVVVVVVVLVLQPLLDDPVCNVVSVVVVVVCCVCVVVNVPVVQLVVVCVVVVNPSVVSVVVVCVCVVVVVVVVVVCVVCSVVSNVVVVVVCVVVVHDD